Protein AF-A0AAE3E4F1-F1 (afdb_monomer_lite)

Secondary structure (DSSP, 8-state):
-HHHHHHHHHHHHGGGS-HHHHHHHHHHHHHHHHHHHHHHHHHHTTT-S----S---HHHHHHHHHGGG--HHHHHHHHHHHHHHHHHHHHHHHHHHHTT-------

Radius of gyration: 26.2 Å; chains: 1; bounding box: 54×23×84 Å

Structure (mmCIF, N/CA/C/O backbone):
data_AF-A0AAE3E4F1-F1
#
_entry.id   AF-A0AAE3E4F1-F1
#
loop_
_atom_site.group_PDB
_atom_site.id
_atom_site.type_symbol
_atom_site.label_atom_id
_atom_site.label_alt_id
_atom_site.label_comp_id
_atom_site.label_asym_id
_atom_site.label_entity_id
_atom_site.label_seq_id
_atom_site.pdbx_PDB_ins_code
_atom_site.Cartn_x
_atom_site.Cartn_y
_atom_site.Cartn_z
_atom_site.occupancy
_atom_site.B_iso_or_equiv
_atom_site.auth_seq_id
_atom_site.auth_comp_id
_atom_site.auth_asym_id
_atom_site.auth_atom_id
_atom_site.pdbx_PDB_model_num
ATOM 1 N N . MET A 1 1 ? -26.490 -8.070 -1.335 1.00 46.47 1 MET A N 1
ATOM 2 C CA . MET A 1 1 ? -26.951 -6.780 -0.746 1.00 46.47 1 MET A CA 1
ATOM 3 C C . MET A 1 1 ? -27.053 -6.776 0.787 1.00 46.47 1 MET A C 1
ATOM 5 O O . MET A 1 1 ? -26.709 -5.761 1.381 1.00 46.47 1 MET A O 1
ATOM 9 N N . GLN A 1 2 ? -27.479 -7.859 1.458 1.00 52.38 2 GLN A N 1
ATOM 10 C CA . GLN A 1 2 ? -27.654 -7.862 2.925 1.00 52.38 2 GLN A CA 1
ATOM 11 C C . GLN A 1 2 ? -26.363 -7.640 3.737 1.00 52.38 2 GLN A C 1
ATOM 13 O O . GLN A 1 2 ? -26.434 -7.023 4.800 1.00 52.38 2 GLN A O 1
ATOM 18 N N . GLN A 1 3 ? -25.192 -8.061 3.234 1.00 59.69 3 GLN A N 1
ATOM 19 C CA . GLN A 1 3 ? -23.931 -7.899 3.968 1.00 59.69 3 GLN A CA 1
ATOM 20 C C . GLN A 1 3 ? -23.564 -6.420 4.201 1.00 59.69 3 GLN A C 1
ATOM 22 O O . GLN A 1 3 ? -23.128 -6.020 5.273 1.00 59.69 3 GLN A O 1
ATOM 27 N N . LYS A 1 4 ? -23.856 -5.559 3.218 1.00 78.81 4 LYS A N 1
ATOM 28 C CA . LYS A 1 4 ? -23.601 -4.117 3.321 1.00 78.81 4 LYS A CA 1
ATOM 29 C C . LYS A 1 4 ? -24.459 -3.462 4.411 1.00 78.81 4 LYS A C 1
ATOM 31 O O . LYS A 1 4 ? -23.976 -2.578 5.109 1.00 78.81 4 LYS A O 1
ATOM 36 N N . ARG A 1 5 ? -25.707 -3.910 4.605 1.00 88.94 5 ARG A N 1
ATOM 37 C CA . ARG A 1 5 ? -26.654 -3.281 5.544 1.00 88.94 5 ARG A CA 1
ATOM 38 C C . ARG A 1 5 ? -26.190 -3.376 6.998 1.00 88.94 5 ARG A C 1
ATOM 40 O O . ARG A 1 5 ? -26.240 -2.373 7.701 1.00 88.94 5 ARG A O 1
ATOM 47 N N . HIS A 1 6 ? -25.738 -4.544 7.455 1.00 89.44 6 HIS A N 1
ATOM 48 C CA . HIS A 1 6 ? -25.327 -4.702 8.854 1.00 89.44 6 HIS A CA 1
ATOM 49 C C . HIS A 1 6 ? -24.048 -3.919 9.178 1.00 89.44 6 HIS A C 1
ATOM 51 O O . HIS A 1 6 ? -23.961 -3.336 10.255 1.00 89.44 6 HIS A O 1
ATOM 57 N N . ILE A 1 7 ? -23.108 -3.814 8.229 1.00 92.12 7 ILE A N 1
ATOM 58 C CA . ILE A 1 7 ? -21.902 -2.988 8.390 1.00 92.12 7 ILE A CA 1
ATOM 59 C C . ILE A 1 7 ? -22.283 -1.506 8.503 1.00 92.12 7 ILE A C 1
ATOM 61 O O . ILE A 1 7 ? -21.754 -0.812 9.366 1.00 92.12 7 ILE A O 1
ATOM 65 N N . GLN A 1 8 ? -23.231 -1.018 7.691 1.00 93.06 8 GLN A N 1
ATOM 66 C CA . GLN A 1 8 ? -23.697 0.374 7.783 1.00 93.06 8 GLN A CA 1
ATOM 67 C C . GLN A 1 8 ? -24.401 0.667 9.113 1.00 93.06 8 GLN A C 1
ATOM 69 O O . GLN A 1 8 ? -24.169 1.719 9.703 1.00 93.06 8 GLN A O 1
ATOM 74 N N . ILE A 1 9 ? -25.208 -0.274 9.617 1.00 95.00 9 ILE A N 1
ATOM 75 C CA . ILE A 1 9 ? -25.830 -0.159 10.945 1.00 95.00 9 ILE A CA 1
ATOM 76 C C . ILE A 1 9 ? -24.746 -0.079 12.027 1.00 95.00 9 ILE A C 1
ATOM 78 O O . ILE A 1 9 ? -24.769 0.833 12.853 1.00 95.00 9 ILE A O 1
ATOM 82 N N . LEU A 1 10 ? -23.761 -0.982 11.986 1.00 94.19 10 LEU A N 1
ATOM 83 C CA . LEU A 1 10 ? -22.651 -0.989 12.936 1.00 94.19 10 LEU A CA 1
ATOM 84 C C . LEU A 1 10 ? -21.856 0.326 12.881 1.00 94.19 10 LEU A C 1
ATOM 86 O O . LEU A 1 10 ? -21.601 0.939 13.915 1.00 94.19 10 LEU A O 1
ATOM 90 N N . LYS A 1 11 ? -21.539 0.819 11.681 1.00 95.00 11 LYS A N 1
ATOM 91 C CA . LYS A 1 11 ? -20.820 2.082 11.465 1.00 95.00 11 LYS A CA 1
ATOM 92 C C . LYS A 1 11 ? -21.590 3.291 12.008 1.00 95.00 11 LYS A C 1
ATOM 94 O O . LYS A 1 11 ? -21.001 4.115 12.704 1.00 95.00 11 LYS A O 1
ATOM 99 N N . ALA A 1 12 ? -22.898 3.369 11.753 1.00 96.75 12 ALA A N 1
ATOM 100 C CA . ALA A 1 12 ? -23.764 4.436 12.260 1.00 96.75 12 ALA A CA 1
ATOM 101 C C . ALA A 1 12 ? -23.918 4.405 13.790 1.00 96.75 12 ALA A C 1
ATOM 103 O O . ALA A 1 12 ? -24.140 5.442 14.409 1.00 96.75 12 ALA A O 1
ATOM 104 N N . SER A 1 13 ? -23.773 3.229 14.408 1.00 96.56 13 SER A N 1
ATOM 105 C CA . SER A 1 13 ? -23.870 3.070 15.861 1.00 96.56 13 SER A CA 1
ATOM 106 C C . SER A 1 13 ? -22.604 3.471 16.633 1.00 96.56 13 SER A C 1
ATOM 108 O O . SER A 1 13 ? -22.695 3.735 17.832 1.00 96.56 13 SER A O 1
ATOM 110 N N . LEU A 1 14 ? -21.442 3.582 15.969 1.00 96.69 14 LEU A N 1
ATOM 111 C CA . LEU A 1 14 ? -20.151 3.871 16.616 1.00 96.69 14 LEU A CA 1
ATOM 112 C C . LEU A 1 14 ? -20.159 5.105 17.543 1.00 96.69 14 LEU A C 1
ATOM 11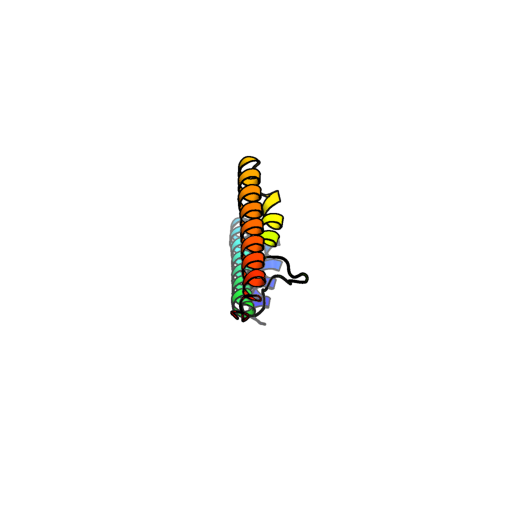4 O O . LEU A 1 14 ? -19.622 4.988 18.645 1.00 96.69 14 LEU A O 1
ATOM 118 N N . PRO A 1 15 ? -20.759 6.263 17.186 1.00 96.56 15 PRO A N 1
ATOM 119 C CA . PRO A 1 15 ? -20.757 7.446 18.055 1.00 96.56 15 PRO A CA 1
ATOM 120 C C . PRO A 1 15 ? -21.465 7.227 19.399 1.00 96.56 15 PRO A C 1
ATOM 122 O O . PRO A 1 15 ? -21.153 7.905 20.373 1.00 96.56 15 PRO A O 1
ATOM 125 N N . TYR A 1 16 ? -22.392 6.269 19.457 1.00 96.94 16 TYR A N 1
ATOM 126 C CA . TYR A 1 16 ? -23.217 5.977 20.631 1.00 96.94 16 TYR A CA 1
ATOM 127 C C . TYR A 1 16 ? -22.633 4.868 21.520 1.00 96.94 16 TYR A C 1
ATOM 129 O O . TYR A 1 16 ? -23.166 4.581 22.590 1.00 96.94 16 TYR A O 1
ATOM 137 N N . MET A 1 17 ? -21.538 4.230 21.099 1.00 96.38 17 MET A N 1
ATOM 138 C CA . MET A 1 17 ? -20.869 3.175 21.862 1.00 96.38 17 MET A CA 1
ATOM 139 C C . MET A 1 17 ? -19.895 3.747 22.895 1.00 96.38 17 MET A C 1
ATOM 141 O O . MET A 1 17 ? -19.260 4.774 22.666 1.00 96.38 17 MET A O 1
ATOM 145 N N . HIS A 1 18 ? -19.711 3.039 24.012 1.00 95.06 18 HIS A N 1
ATOM 146 C CA . HIS A 1 18 ? -18.678 3.342 25.008 1.00 95.06 18 HIS A CA 1
ATOM 147 C C . HIS A 1 18 ? -17.263 2.989 24.491 1.00 95.06 18 HIS A C 1
ATOM 149 O O . HIS A 1 18 ? -17.115 2.183 23.573 1.00 95.06 18 HIS A O 1
ATOM 155 N N . SER A 1 19 ? -16.214 3.602 25.056 1.00 92.50 19 SER A N 1
ATOM 156 C CA . SER A 1 19 ? -14.895 3.714 24.396 1.00 92.50 19 SER A CA 1
ATOM 157 C C . SER A 1 19 ? -14.219 2.394 23.977 1.00 92.50 19 SER A C 1
ATOM 159 O O . SER A 1 19 ? -13.847 2.297 22.809 1.00 92.50 19 SER A O 1
ATOM 161 N N . PRO A 1 20 ? -14.075 1.368 24.841 1.00 92.69 20 PRO A N 1
ATOM 162 C CA . PRO A 1 20 ? -13.434 0.106 24.454 1.00 92.69 20 PRO A CA 1
ATOM 163 C C . PRO A 1 20 ? -14.195 -0.646 23.354 1.00 92.69 20 PRO A C 1
ATOM 165 O O . PRO A 1 20 ? -13.594 -1.105 22.386 1.00 92.69 20 PRO A O 1
ATOM 168 N N . LEU A 1 21 ? -15.528 -0.717 23.459 1.00 94.88 21 LEU A N 1
ATOM 169 C CA . LEU A 1 21 ? -16.368 -1.359 22.446 1.00 94.88 21 LEU A CA 1
ATOM 170 C C . LEU A 1 21 ? -16.348 -0.590 21.125 1.00 94.88 21 LEU A C 1
ATOM 172 O O . LEU A 1 21 ? -16.250 -1.196 20.065 1.00 94.88 21 LEU A O 1
ATOM 176 N N . ARG A 1 22 ? -16.403 0.743 21.182 1.00 97.06 22 ARG A N 1
ATOM 177 C CA . ARG A 1 22 ? -16.329 1.602 19.997 1.00 97.06 22 ARG A CA 1
ATOM 178 C C . ARG A 1 22 ? -15.036 1.373 19.221 1.00 97.06 22 ARG A C 1
ATOM 180 O O . ARG A 1 22 ? -15.085 1.315 17.998 1.00 97.06 22 ARG A O 1
ATOM 187 N N . GLU A 1 23 ? -13.908 1.226 19.914 1.00 96.88 23 GLU A N 1
ATOM 188 C CA . GLU A 1 23 ? -12.616 0.965 19.276 1.00 96.88 23 GLU A CA 1
ATOM 189 C C . GLU A 1 23 ? -12.578 -0.416 18.616 1.00 96.88 23 GLU A C 1
ATOM 191 O O . GLU A 1 23 ? -12.252 -0.528 17.435 1.00 96.88 23 GLU A O 1
ATOM 196 N N . ALA A 1 24 ? -13.013 -1.455 19.335 1.00 96.25 24 ALA A N 1
ATOM 197 C CA . ALA A 1 24 ? -13.119 -2.802 18.782 1.00 96.25 24 ALA A CA 1
ATOM 198 C C . ALA A 1 24 ? -14.050 -2.843 17.554 1.00 96.25 24 ALA A C 1
ATOM 200 O O . ALA A 1 24 ? -13.676 -3.348 16.497 1.00 96.25 24 ALA A O 1
ATOM 201 N N . CYS A 1 25 ? -15.237 -2.237 17.646 1.00 96.31 25 CYS A N 1
ATOM 202 C CA . CYS A 1 25 ? -16.182 -2.160 16.534 1.00 96.31 25 CYS A CA 1
ATOM 203 C C . CYS A 1 25 ? -15.640 -1.328 15.363 1.00 96.31 25 CYS A C 1
ATOM 205 O O . CYS A 1 25 ? -15.896 -1.677 14.211 1.00 96.31 25 CYS A O 1
ATOM 207 N N . ARG A 1 26 ? -14.870 -0.262 15.621 1.00 96.56 26 ARG A N 1
ATOM 208 C CA . ARG A 1 26 ? -14.200 0.533 14.579 1.00 96.56 26 ARG A CA 1
ATOM 209 C C . ARG A 1 26 ? -13.213 -0.320 13.783 1.00 96.56 26 ARG A C 1
ATOM 211 O O . ARG A 1 26 ? -13.215 -0.247 12.555 1.00 96.56 26 ARG A O 1
ATOM 218 N N . ILE A 1 27 ? -12.429 -1.152 14.468 1.00 96.62 27 ILE A N 1
ATOM 219 C CA . ILE A 1 27 ? -11.517 -2.112 13.834 1.00 96.62 27 ILE A CA 1
ATOM 220 C C . ILE A 1 27 ? -12.310 -3.126 13.003 1.00 96.62 27 ILE A C 1
ATOM 222 O O . ILE A 1 27 ? -12.000 -3.314 11.828 1.00 96.62 27 ILE A O 1
ATOM 226 N N . CYS A 1 28 ? -13.378 -3.715 13.554 1.00 94.69 28 CYS A N 1
ATOM 227 C CA . CYS A 1 28 ? -14.222 -4.658 12.814 1.00 94.69 28 CYS A CA 1
ATOM 228 C C . CYS A 1 28 ? -14.802 -4.040 11.536 1.00 94.69 28 CYS A C 1
ATOM 230 O O . CYS A 1 28 ? -14.745 -4.659 10.479 1.00 94.69 28 CYS A O 1
ATOM 232 N N . VAL A 1 29 ? -15.321 -2.808 11.604 1.00 95.56 29 VAL A N 1
ATOM 233 C CA . VAL A 1 29 ? -15.843 -2.098 10.423 1.00 95.56 29 VAL A CA 1
ATO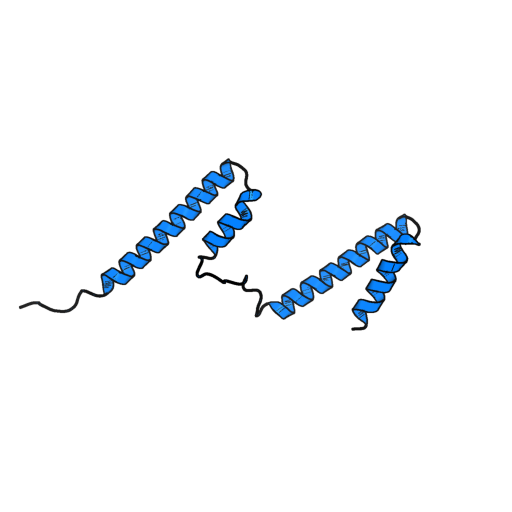M 234 C C . VAL A 1 29 ? -14.762 -1.949 9.352 1.00 95.56 29 VAL A C 1
ATOM 236 O O . VAL A 1 29 ? -15.032 -2.244 8.191 1.00 95.56 29 VAL A O 1
ATOM 239 N N . ARG A 1 30 ? -13.536 -1.553 9.723 1.00 95.94 30 ARG A N 1
ATOM 240 C CA . ARG A 1 30 ? -12.418 -1.453 8.770 1.00 95.94 30 ARG A CA 1
ATOM 241 C C . ARG A 1 30 ? -12.030 -2.799 8.175 1.00 95.94 30 ARG A C 1
ATOM 243 O O . ARG A 1 30 ? -11.782 -2.875 6.977 1.00 95.94 30 ARG A O 1
ATOM 250 N N . MET A 1 31 ? -12.033 -3.855 8.980 1.00 95.56 31 MET A N 1
ATOM 251 C CA . MET A 1 31 ? -11.740 -5.205 8.508 1.00 95.56 31 MET A CA 1
ATOM 252 C C . MET A 1 31 ? -12.781 -5.690 7.492 1.00 95.56 31 MET A C 1
ATOM 254 O O . MET A 1 31 ? -12.411 -6.236 6.458 1.00 95.56 31 MET A O 1
ATOM 258 N N . PHE A 1 32 ? -14.069 -5.419 7.722 1.00 92.38 32 PHE A N 1
ATOM 259 C CA . PHE A 1 32 ? -15.118 -5.746 6.755 1.00 92.38 32 PHE A CA 1
ATOM 260 C C . PHE A 1 32 ? -15.036 -4.913 5.468 1.00 92.38 32 PHE A C 1
ATOM 262 O O . PHE A 1 32 ? -15.284 -5.437 4.383 1.00 92.38 32 PHE A O 1
ATOM 269 N N . GLU A 1 33 ? -14.697 -3.623 5.567 1.00 91.38 33 GLU A N 1
ATOM 270 C CA . GLU A 1 33 ? -14.459 -2.772 4.392 1.00 91.38 33 GLU A CA 1
ATOM 271 C C . GLU A 1 33 ? -13.291 -3.311 3.552 1.00 91.38 33 GLU A C 1
ATOM 273 O O . GLU A 1 33 ? -13.415 -3.397 2.331 1.00 91.38 33 GLU A O 1
ATOM 278 N N . LEU A 1 34 ? -12.202 -3.741 4.200 1.00 92.94 34 LEU A N 1
ATOM 279 C CA . LEU A 1 34 ? -11.049 -4.348 3.536 1.00 92.94 34 LEU A CA 1
ATOM 280 C C . LEU A 1 34 ? -11.403 -5.678 2.863 1.00 92.94 34 LEU A C 1
ATOM 282 O O . LEU A 1 34 ? -11.105 -5.855 1.688 1.00 92.94 34 LEU A O 1
ATOM 286 N N . GLN A 1 35 ? -12.089 -6.584 3.567 1.00 90.81 35 GLN A N 1
ATOM 287 C CA . GLN A 1 35 ? -12.546 -7.856 2.991 1.00 90.81 35 GLN A CA 1
ATOM 288 C C . GLN A 1 35 ? -13.409 -7.639 1.745 1.00 90.81 35 GLN A C 1
ATOM 290 O O . GLN A 1 35 ? -13.278 -8.359 0.760 1.00 90.81 35 GLN A O 1
ATOM 295 N N . GLN A 1 36 ? -14.276 -6.625 1.767 1.00 87.44 36 GLN A N 1
ATOM 296 C CA . GLN A 1 36 ? -15.078 -6.281 0.601 1.00 87.44 36 GLN A CA 1
ATOM 297 C C . GLN A 1 36 ? -14.243 -5.684 -0.536 1.00 87.44 36 GLN A C 1
ATOM 299 O O . GLN A 1 36 ? -14.575 -5.929 -1.689 1.00 87.44 36 GLN A O 1
ATOM 304 N N . ALA A 1 37 ? -13.220 -4.878 -0.241 1.00 86.25 37 ALA A N 1
ATOM 305 C CA . ALA A 1 37 ? -12.322 -4.359 -1.268 1.00 86.25 37 ALA A CA 1
ATOM 306 C C . ALA A 1 37 ? -11.557 -5.501 -1.949 1.00 86.25 37 ALA A C 1
ATOM 308 O O . ALA A 1 37 ? -11.559 -5.568 -3.168 1.00 86.25 37 ALA A O 1
ATOM 309 N N . MET A 1 38 ? -11.008 -6.437 -1.170 1.00 87.50 38 MET A N 1
ATOM 310 C CA . MET A 1 38 ? -10.312 -7.618 -1.695 1.00 87.50 38 MET A CA 1
ATOM 311 C C . MET A 1 38 ? -11.213 -8.461 -2.600 1.00 87.50 38 MET A C 1
ATOM 313 O O . MET A 1 38 ? -10.836 -8.739 -3.725 1.00 87.50 38 MET A O 1
ATOM 317 N N . HIS A 1 39 ? -12.446 -8.752 -2.172 1.00 85.19 39 HIS A N 1
ATOM 318 C CA . HIS A 1 39 ? -13.395 -9.502 -3.003 1.00 85.19 39 HIS A CA 1
ATOM 319 C C . HIS A 1 39 ? -13.701 -8.813 -4.341 1.00 85.19 39 HIS A C 1
ATOM 321 O O . HIS A 1 39 ? -13.971 -9.484 -5.326 1.00 85.19 39 HIS A O 1
ATOM 327 N N . ARG A 1 40 ? -13.690 -7.473 -4.391 1.00 77.69 40 ARG A N 1
ATOM 328 C CA . ARG A 1 40 ? -13.870 -6.747 -5.658 1.00 77.69 40 ARG A CA 1
ATOM 329 C C . ARG A 1 40 ? -12.638 -6.843 -6.541 1.00 77.69 40 ARG A C 1
ATOM 331 O O . ARG A 1 40 ? -12.806 -6.958 -7.739 1.00 77.69 40 ARG A O 1
ATOM 338 N N . LEU A 1 41 ? -11.437 -6.804 -5.963 1.00 76.62 41 LEU A N 1
ATOM 339 C CA . LEU A 1 41 ? -10.197 -6.992 -6.719 1.00 76.62 41 LEU A CA 1
ATOM 340 C C . LEU A 1 41 ? -10.137 -8.395 -7.334 1.00 76.62 41 LEU A C 1
ATOM 342 O O . LEU A 1 41 ? -9.754 -8.516 -8.488 1.00 76.62 41 LEU A O 1
ATOM 346 N N . ASP A 1 42 ? -10.590 -9.417 -6.602 1.00 76.25 42 ASP A N 1
ATOM 347 C CA . ASP A 1 42 ? -10.692 -10.790 -7.115 1.00 76.25 42 ASP A CA 1
ATOM 348 C C . ASP A 1 42 ? -11.737 -10.907 -8.251 1.00 76.25 42 ASP A C 1
ATOM 350 O O . ASP A 1 42 ? -11.573 -11.697 -9.175 1.00 76.25 42 ASP A O 1
ATOM 354 N N . GLU A 1 43 ? -12.823 -10.123 -8.203 1.00 67.25 43 GLU A N 1
ATOM 355 C CA . GLU A 1 43 ? -13.835 -10.055 -9.275 1.00 67.25 43 GLU A CA 1
ATOM 356 C C . GLU A 1 43 ? -13.393 -9.182 -10.470 1.00 67.25 43 GLU A C 1
ATOM 358 O O . GLU A 1 43 ? -13.818 -9.423 -11.598 1.00 67.25 43 GLU A O 1
ATOM 363 N N . GLU A 1 44 ? -12.568 -8.158 -10.233 1.00 56.72 44 GLU A N 1
ATOM 364 C CA . GLU A 1 44 ? -12.090 -7.173 -11.216 1.00 56.72 44 GLU A CA 1
ATOM 365 C C . GLU A 1 44 ? -10.704 -7.516 -11.796 1.00 56.72 44 GLU A C 1
ATOM 367 O O . GLU A 1 44 ? -10.193 -6.744 -12.612 1.00 56.72 44 GLU A O 1
ATOM 372 N N . GLU A 1 45 ? -10.103 -8.659 -11.435 1.00 53.38 45 GLU A N 1
ATOM 373 C CA . GLU A 1 45 ? -8.778 -9.108 -11.912 1.00 53.38 45 GLU A CA 1
ATOM 374 C C . GLU A 1 45 ? -8.690 -9.184 -13.453 1.00 53.38 45 GLU A C 1
ATOM 376 O O . GLU A 1 45 ? -7.604 -9.109 -14.018 1.00 53.38 45 GLU A O 1
ATOM 381 N N . GLU A 1 46 ? -9.831 -9.228 -14.152 1.00 50.69 46 GLU A N 1
ATOM 382 C CA . GLU A 1 46 ? -9.914 -9.192 -15.619 1.00 50.69 46 GLU A CA 1
ATOM 383 C C . GLU A 1 46 ? -9.946 -7.763 -16.222 1.00 50.69 46 GLU A C 1
ATOM 385 O O . GLU A 1 46 ? -10.000 -7.613 -17.439 1.00 50.69 46 GLU A O 1
ATOM 390 N N . SER A 1 47 ? -9.917 -6.687 -15.417 1.00 50.97 47 SER A N 1
ATOM 391 C CA . SER A 1 47 ? -10.069 -5.305 -15.928 1.00 50.97 47 SER A CA 1
ATOM 392 C C . SER A 1 47 ? -9.304 -4.188 -15.204 1.00 50.97 47 SER A C 1
ATOM 394 O O . SER A 1 47 ? -9.368 -3.040 -15.645 1.00 50.97 47 SER A O 1
ATOM 396 N N . LEU A 1 48 ? -8.537 -4.475 -14.147 1.00 53.59 48 LEU A N 1
ATOM 397 C CA . LEU A 1 48 ? -7.666 -3.481 -13.496 1.00 53.59 48 LEU A CA 1
ATOM 398 C C . LEU A 1 48 ? -6.334 -3.295 -14.245 1.00 53.59 48 LEU A C 1
ATOM 400 O O . LEU A 1 48 ? -5.273 -3.142 -13.641 1.00 53.59 48 LEU A O 1
ATOM 404 N N . GLU A 1 49 ? -6.376 -3.265 -15.575 1.00 53.97 49 GLU A N 1
ATOM 405 C CA . GLU A 1 49 ? -5.325 -2.592 -16.326 1.00 53.97 49 GLU A CA 1
ATOM 406 C C . GLU A 1 49 ? -5.458 -1.104 -15.993 1.00 53.97 49 GLU A C 1
ATOM 408 O O . GLU A 1 49 ? -6.500 -0.490 -16.234 1.00 53.97 49 GLU A O 1
ATOM 413 N N . ALA A 1 50 ? -4.433 -0.520 -15.365 1.00 52.12 50 ALA A N 1
ATOM 414 C CA . ALA A 1 50 ? -4.379 0.921 -15.155 1.00 52.12 50 ALA A CA 1
ATOM 415 C C . ALA A 1 50 ? -4.668 1.579 -16.504 1.00 52.12 50 ALA A C 1
ATOM 417 O O . ALA A 1 50 ? -3.889 1.351 -17.420 1.00 52.12 50 ALA A O 1
ATOM 418 N N . CYS A 1 51 ? -5.797 2.296 -16.631 1.00 52.88 51 CYS A N 1
ATOM 419 C CA . CYS A 1 51 ? -6.301 2.858 -17.885 1.00 52.88 51 CYS A CA 1
ATOM 420 C C . CYS A 1 51 ? -5.160 3.450 -18.721 1.00 52.88 51 CYS A C 1
ATOM 422 O O . CYS A 1 51 ? -4.801 4.619 -18.552 1.00 52.88 51 CYS A O 1
ATOM 424 N N . SER A 1 52 ? -4.597 2.634 -19.610 1.00 49.53 52 SER A N 1
ATOM 425 C CA . SER A 1 52 ? -3.501 3.002 -20.487 1.00 49.53 52 SER A CA 1
ATOM 426 C C . SER A 1 52 ? -4.132 3.814 -21.599 1.00 49.53 52 SER A C 1
ATOM 428 O O . SER A 1 52 ? -4.583 3.291 -22.615 1.00 49.53 52 SER A O 1
ATOM 430 N N . LYS A 1 53 ? -4.320 5.107 -21.330 1.00 47.72 53 LYS A N 1
ATOM 431 C CA . LYS A 1 53 ? -4.803 6.055 -22.332 1.00 47.72 53 LYS A CA 1
ATOM 432 C C . LYS A 1 53 ? -3.693 6.534 -23.261 1.00 47.72 53 LYS A C 1
ATOM 434 O O . LYS A 1 53 ? -3.996 7.241 -24.209 1.00 47.72 53 LYS A O 1
ATOM 439 N N . ASP A 1 54 ? -2.463 6.105 -23.019 1.00 50.44 54 ASP A N 1
ATOM 440 C CA . ASP A 1 54 ? -1.306 6.358 -23.858 1.00 50.44 54 ASP A CA 1
ATOM 441 C C . ASP A 1 54 ? -0.444 5.099 -23.830 1.00 50.44 54 ASP A C 1
ATOM 443 O O . ASP A 1 54 ? -0.298 4.510 -22.763 1.00 50.44 54 ASP A O 1
ATOM 447 N N . ASP A 1 55 ? 0.132 4.716 -24.970 1.00 57.00 55 ASP A N 1
ATOM 448 C CA . ASP A 1 55 ? 1.112 3.637 -25.178 1.00 57.00 55 ASP A CA 1
ATOM 449 C C . ASP A 1 55 ? 2.421 3.830 -24.368 1.00 57.00 55 ASP A C 1
ATOM 451 O O . ASP A 1 55 ? 3.536 3.713 -24.878 1.00 57.00 55 ASP A O 1
ATOM 455 N N . GLN A 1 56 ? 2.317 4.200 -23.095 1.00 57.53 56 GLN A N 1
ATOM 456 C CA . GLN A 1 56 ? 3.430 4.397 -22.192 1.00 57.53 56 GLN A CA 1
ATOM 457 C C . GLN A 1 56 ? 3.872 3.052 -21.637 1.00 57.53 56 GLN A C 1
ATOM 459 O O . GLN A 1 56 ? 3.087 2.238 -21.152 1.00 57.53 56 GLN A O 1
ATOM 464 N N . ASP A 1 57 ? 5.180 2.839 -21.698 1.00 74.62 57 ASP A N 1
ATOM 465 C CA . ASP A 1 57 ? 5.845 1.704 -21.085 1.00 74.62 57 ASP A CA 1
ATOM 466 C C . ASP A 1 57 ? 5.464 1.586 -19.593 1.00 74.62 57 ASP A C 1
ATOM 468 O O . ASP A 1 57 ? 5.646 2.555 -18.847 1.00 74.62 57 ASP A O 1
ATOM 472 N N . PRO A 1 58 ? 4.990 0.414 -19.125 1.00 79.44 58 PRO A N 1
ATOM 473 C CA . PRO A 1 58 ? 4.580 0.217 -17.734 1.00 79.44 58 PRO A CA 1
ATOM 474 C C . PRO A 1 58 ? 5.659 0.590 -16.710 1.00 79.44 58 PRO A C 1
ATOM 476 O O . PRO A 1 58 ? 5.346 1.107 -15.638 1.00 79.44 58 PRO A O 1
ATOM 479 N N . LEU A 1 59 ? 6.936 0.371 -17.043 1.00 82.50 59 LEU A N 1
ATOM 480 C CA . LEU A 1 59 ? 8.059 0.747 -16.185 1.00 82.50 59 LEU A CA 1
ATOM 481 C C . LEU A 1 59 ? 8.223 2.272 -16.110 1.00 82.50 59 LEU A C 1
ATOM 483 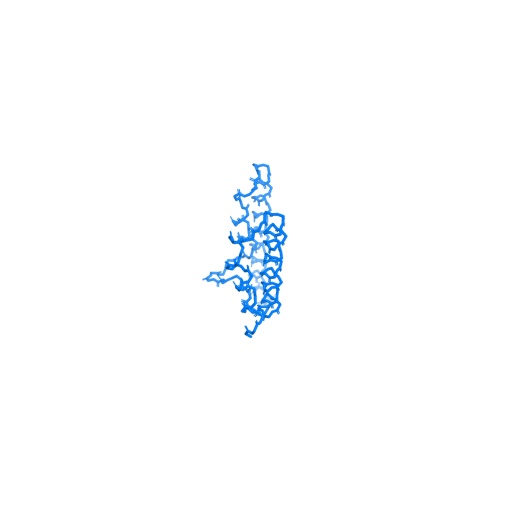O O . LEU A 1 59 ? 8.447 2.808 -15.027 1.00 82.50 59 LEU A O 1
ATOM 487 N N . THR A 1 60 ? 8.052 2.976 -17.228 1.00 82.38 60 THR A N 1
ATOM 488 C CA . THR A 1 60 ? 8.063 4.445 -17.267 1.00 82.38 60 THR A CA 1
ATOM 489 C C . THR A 1 60 ? 6.922 5.028 -16.429 1.00 82.38 60 THR A C 1
ATOM 491 O O . THR A 1 60 ? 7.173 5.884 -15.577 1.00 82.38 60 THR A O 1
ATOM 494 N N . GLY A 1 61 ? 5.698 4.509 -16.578 1.00 84.19 61 GLY A N 1
ATOM 495 C CA . GLY A 1 61 ? 4.555 4.906 -15.748 1.00 84.19 61 GLY A CA 1
ATOM 496 C C . GLY A 1 61 ? 4.804 4.679 -14.253 1.00 84.19 61 GLY A C 1
ATOM 497 O O . GLY A 1 61 ? 4.656 5.601 -13.451 1.00 84.19 61 GLY A O 1
ATOM 498 N N . LEU A 1 62 ? 5.278 3.483 -13.886 1.00 87.69 62 LEU A N 1
ATOM 499 C CA . LEU A 1 62 ? 5.620 3.138 -12.505 1.00 87.69 62 LEU A CA 1
ATOM 500 C C . LEU A 1 62 ? 6.692 4.072 -11.930 1.00 87.69 6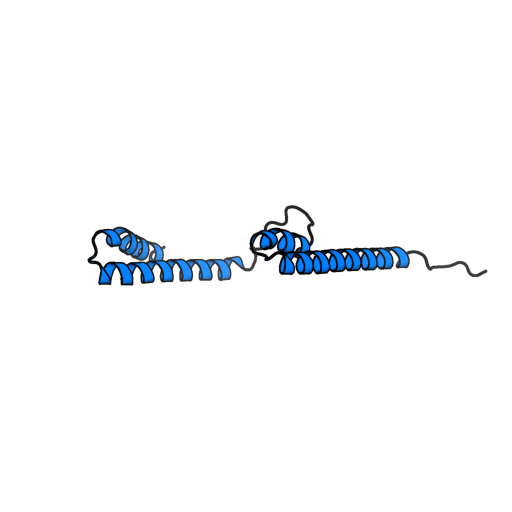2 LEU A C 1
ATOM 502 O O . LEU A 1 62 ? 6.525 4.588 -10.824 1.00 87.69 62 LEU A O 1
ATOM 506 N N . SER A 1 63 ? 7.775 4.309 -12.679 1.00 89.50 63 SER A N 1
ATOM 507 C CA . SER A 1 63 ? 8.893 5.152 -12.239 1.00 89.50 63 SER A CA 1
ATOM 508 C C . SER A 1 63 ? 8.438 6.575 -11.898 1.00 89.50 63 SER A C 1
ATOM 510 O O . SER A 1 63 ? 8.872 7.146 -10.896 1.00 89.50 63 SER A O 1
ATOM 512 N N . GLN A 1 64 ? 7.496 7.124 -12.669 1.00 88.94 64 GLN A N 1
ATOM 513 C CA . GLN A 1 64 ? 6.945 8.449 -12.420 1.00 88.94 64 GLN A CA 1
ATOM 514 C C . GLN A 1 64 ? 6.041 8.483 -11.181 1.00 88.94 64 GLN A C 1
ATOM 516 O O . GLN A 1 64 ? 6.105 9.445 -10.416 1.00 88.94 64 GLN A O 1
ATOM 521 N N . SER A 1 65 ? 5.229 7.446 -10.955 1.00 90.50 65 SER A N 1
ATOM 522 C CA . SER A 1 65 ? 4.317 7.376 -9.806 1.00 90.50 65 SER A CA 1
ATOM 523 C C . SER A 1 65 ? 5.031 7.209 -8.464 1.00 90.50 65 SER A C 1
ATOM 525 O O . SER A 1 65 ? 4.562 7.742 -7.464 1.00 90.50 65 SER A O 1
ATOM 527 N N . ILE A 1 66 ? 6.156 6.488 -8.413 1.00 94.06 66 ILE A N 1
ATOM 528 C CA . ILE A 1 66 ? 6.846 6.209 -7.139 1.00 94.06 66 ILE A CA 1
ATOM 529 C C . ILE A 1 66 ? 7.858 7.286 -6.732 1.00 94.06 66 ILE A C 1
ATOM 531 O O . ILE A 1 66 ? 8.302 7.301 -5.584 1.00 94.06 66 ILE A O 1
ATOM 535 N N . ARG A 1 67 ? 8.205 8.200 -7.648 1.00 95.00 67 ARG A N 1
ATOM 536 C CA . ARG A 1 67 ? 9.251 9.219 -7.466 1.00 95.00 67 ARG A CA 1
ATOM 537 C C . ARG A 1 67 ? 9.064 10.055 -6.193 1.00 95.00 67 ARG A C 1
ATOM 539 O O . ARG A 1 67 ? 10.046 10.378 -5.533 1.00 95.00 67 ARG A O 1
ATOM 546 N N . GLU A 1 68 ? 7.823 10.388 -5.830 1.00 95.75 68 GLU A N 1
ATOM 547 C CA . GLU A 1 68 ? 7.514 11.219 -4.652 1.00 95.75 68 GLU A CA 1
ATOM 548 C C . GLU A 1 68 ? 7.850 10.554 -3.305 1.00 95.75 68 GLU A C 1
ATOM 550 O O . GLU A 1 68 ? 8.011 11.245 -2.300 1.00 95.75 68 GLU A O 1
ATOM 555 N N . TYR A 1 69 ? 7.994 9.226 -3.285 1.00 96.06 69 TYR A N 1
ATOM 556 C CA . TYR A 1 69 ? 8.302 8.447 -2.083 1.00 96.06 69 TYR A CA 1
ATOM 557 C C . TYR A 1 69 ? 9.794 8.119 -1.947 1.00 96.06 69 TYR A C 1
ATOM 559 O O . TYR A 1 69 ? 10.212 7.598 -0.913 1.00 96.06 69 TYR A O 1
ATOM 567 N N . CYS A 1 70 ? 10.599 8.395 -2.977 1.00 96.25 70 CYS A N 1
ATOM 568 C CA . CYS A 1 70 ? 12.008 8.025 -3.019 1.00 96.25 70 CYS A CA 1
ATOM 569 C C . CYS A 1 70 ? 12.902 9.031 -2.281 1.00 96.25 70 CYS A C 1
ATOM 571 O O . CYS A 1 70 ? 12.739 10.249 -2.372 1.00 96.25 70 CYS A O 1
ATOM 573 N N . THR A 1 71 ? 13.931 8.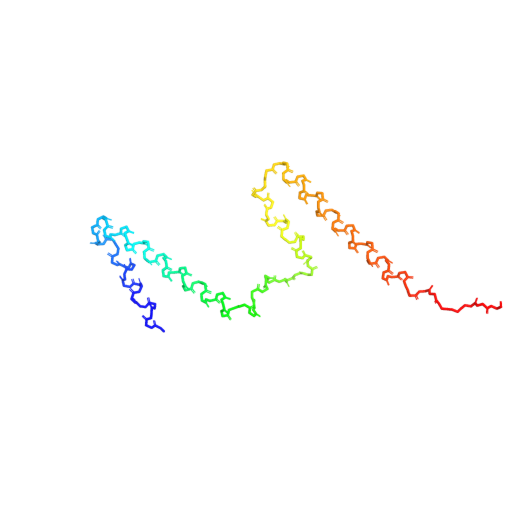517 -1.610 1.00 97.62 71 THR A N 1
ATOM 574 C CA . THR A 1 71 ? 15.064 9.320 -1.135 1.00 97.62 71 THR A CA 1
ATOM 575 C C . THR A 1 71 ? 15.940 9.789 -2.307 1.00 97.62 71 THR A C 1
ATOM 577 O O . THR A 1 71 ? 15.910 9.180 -3.377 1.00 97.62 71 THR A O 1
ATOM 580 N N . PRO A 1 72 ? 16.802 10.812 -2.133 1.00 97.50 72 PRO A N 1
ATOM 581 C CA . PRO A 1 72 ? 17.685 11.284 -3.207 1.00 97.50 72 PRO A CA 1
ATOM 582 C C . PRO A 1 72 ? 18.550 10.183 -3.840 1.00 97.50 72 PRO A C 1
ATOM 584 O O . PRO A 1 72 ? 18.691 10.123 -5.055 1.00 97.50 72 PRO A O 1
ATOM 587 N N . LYS A 1 73 ? 19.070 9.256 -3.027 1.00 96.88 73 LYS A N 1
ATOM 588 C CA . LYS A 1 73 ? 19.876 8.127 -3.514 1.00 96.88 73 LYS A CA 1
ATOM 589 C C . LYS A 1 73 ? 19.044 7.108 -4.304 1.00 96.88 73 LYS A C 1
ATOM 591 O O . LYS A 1 73 ? 19.520 6.518 -5.274 1.00 96.88 73 LYS A O 1
ATOM 596 N N . GLU A 1 74 ? 17.804 6.878 -3.882 1.00 97.44 74 GLU A N 1
ATOM 597 C CA . GLU A 1 74 ? 16.875 5.999 -4.598 1.00 97.44 74 GLU A CA 1
ATOM 598 C C . GLU A 1 74 ? 16.423 6.632 -5.913 1.00 97.44 74 GLU A C 1
ATOM 600 O O . GLU A 1 74 ? 16.305 5.914 -6.897 1.00 97.44 74 GLU A O 1
ATOM 605 N N . LEU A 1 75 ? 16.265 7.959 -5.965 1.00 97.00 75 LEU A N 1
ATOM 606 C CA . LEU A 1 75 ? 15.978 8.695 -7.199 1.00 97.00 75 LEU A CA 1
ATOM 607 C C . LEU A 1 75 ? 17.092 8.540 -8.234 1.00 97.00 75 LEU A C 1
ATOM 609 O O . LEU A 1 75 ? 16.805 8.209 -9.377 1.00 97.00 75 LEU A O 1
ATOM 613 N N . GLU A 1 76 ? 18.356 8.689 -7.832 1.00 96.75 76 GLU A N 1
ATOM 614 C CA . GLU A 1 76 ? 19.499 8.460 -8.730 1.00 96.75 76 GLU A CA 1
ATOM 615 C C . GLU A 1 76 ? 19.509 7.029 -9.289 1.00 96.75 76 GLU A C 1
ATOM 617 O O . GLU A 1 76 ? 19.773 6.803 -10.471 1.00 96.75 76 GLU A O 1
ATOM 622 N N . THR A 1 77 ? 19.187 6.051 -8.438 1.00 95.56 77 THR A N 1
ATOM 623 C CA . THR A 1 77 ? 19.102 4.639 -8.835 1.00 95.56 77 THR A CA 1
ATOM 624 C C . THR A 1 77 ? 17.923 4.406 -9.785 1.00 95.56 77 THR A C 1
ATOM 626 O O . THR A 1 77 ? 18.064 3.712 -10.792 1.00 95.56 77 THR A O 1
ATOM 629 N N . LEU A 1 78 ? 16.772 5.012 -9.495 1.00 95.19 78 LEU A N 1
ATOM 630 C CA . LEU A 1 78 ? 15.560 4.935 -10.304 1.00 95.19 78 LEU A CA 1
ATOM 631 C C . LEU A 1 78 ? 15.774 5.559 -11.688 1.00 95.19 78 LEU A C 1
ATOM 633 O O . LEU A 1 78 ? 15.408 4.951 -12.694 1.00 95.19 78 LEU A O 1
ATOM 637 N N . ASP A 1 79 ? 16.420 6.724 -11.754 1.00 94.44 79 ASP A N 1
ATOM 638 C CA . ASP A 1 79 ? 16.777 7.397 -13.003 1.00 94.44 79 ASP A CA 1
ATOM 639 C C . ASP A 1 79 ? 17.751 6.543 -13.826 1.00 94.44 79 ASP A C 1
ATOM 641 O O . ASP A 1 79 ? 17.562 6.364 -15.029 1.00 94.44 79 ASP A O 1
ATOM 645 N N . MET A 1 80 ? 18.757 5.940 -13.185 1.00 94.81 80 MET A N 1
ATOM 646 C CA . MET A 1 80 ? 19.702 5.043 -13.855 1.00 94.81 80 MET A CA 1
ATOM 647 C C . MET A 1 80 ? 19.001 3.834 -14.489 1.00 94.81 80 MET A C 1
ATOM 649 O O . MET A 1 80 ? 19.243 3.528 -15.658 1.00 94.81 80 MET A O 1
ATOM 653 N N . VAL A 1 81 ? 18.124 3.157 -13.741 1.00 93.00 81 VAL A N 1
ATOM 654 C CA . VAL A 1 81 ? 17.390 1.978 -14.227 1.00 93.00 81 VAL A CA 1
ATOM 655 C C . VAL A 1 81 ? 16.417 2.353 -15.343 1.00 93.00 81 VAL A C 1
ATOM 657 O O . VAL A 1 81 ? 16.356 1.654 -16.354 1.00 93.00 81 VAL A O 1
ATOM 660 N N . THR A 1 82 ? 15.699 3.469 -15.197 1.00 90.69 82 THR A N 1
ATOM 661 C CA . THR A 1 82 ? 14.738 3.944 -16.206 1.00 90.69 82 THR A CA 1
ATOM 662 C C . THR A 1 82 ? 15.453 4.288 -17.512 1.00 90.69 82 THR A C 1
ATOM 664 O O . THR A 1 82 ? 15.043 3.832 -18.579 1.00 90.69 82 THR A O 1
ATOM 667 N N . ASN A 1 83 ? 16.584 4.994 -17.431 1.00 91.56 83 ASN A N 1
ATOM 668 C CA . ASN A 1 83 ? 17.411 5.308 -18.594 1.00 91.56 83 ASN A CA 1
ATOM 669 C C . ASN A 1 83 ? 17.950 4.037 -19.263 1.00 91.56 83 ASN A C 1
ATOM 671 O O . ASN A 1 83 ? 17.867 3.900 -20.481 1.00 91.56 83 ASN A O 1
ATOM 675 N N . LEU A 1 84 ? 18.464 3.078 -18.487 1.00 93.06 84 LEU A N 1
ATOM 676 C CA . LEU A 1 84 ? 18.968 1.814 -19.029 1.00 93.06 84 LEU A CA 1
ATOM 677 C C . LEU A 1 84 ? 17.869 1.021 -19.750 1.00 93.06 84 LEU A C 1
ATOM 679 O O . LEU A 1 84 ? 18.107 0.481 -20.830 1.00 93.06 84 LEU A O 1
ATOM 683 N N . ALA A 1 85 ? 16.664 0.974 -19.182 1.00 89.25 85 ALA A N 1
ATOM 684 C CA . ALA A 1 85 ? 15.527 0.296 -19.790 1.00 89.25 85 ALA A CA 1
ATOM 685 C C . ALA A 1 85 ? 15.079 0.966 -21.099 1.00 89.25 85 ALA A C 1
ATOM 687 O O . ALA A 1 85 ? 14.805 0.272 -22.079 1.00 89.25 85 ALA A O 1
ATOM 688 N N . GLN A 1 86 ? 15.065 2.302 -21.148 1.00 87.94 86 GLN A N 1
ATOM 689 C CA . GLN A 1 86 ? 14.799 3.055 -22.377 1.00 87.94 86 GLN A CA 1
ATOM 690 C C . GLN A 1 86 ? 15.859 2.776 -23.448 1.00 87.94 86 GLN A C 1
ATOM 692 O O . GLN A 1 86 ? 15.512 2.503 -24.594 1.00 87.94 86 GLN A O 1
ATOM 697 N N . MET A 1 87 ? 17.143 2.755 -23.079 1.00 90.00 87 MET A N 1
ATOM 698 C CA . MET A 1 87 ? 18.212 2.409 -24.021 1.00 90.00 87 MET A CA 1
ATOM 699 C C . MET A 1 87 ? 18.049 0.982 -24.555 1.00 90.00 87 MET A C 1
ATOM 701 O O . MET A 1 87 ? 18.132 0.766 -25.760 1.00 90.00 87 MET A O 1
ATOM 705 N N . ALA A 1 88 ? 17.770 0.005 -23.688 1.00 89.81 88 ALA A N 1
ATOM 706 C CA . ALA A 1 88 ? 17.560 -1.383 -24.098 1.00 89.81 88 ALA A CA 1
ATOM 707 C C . ALA A 1 88 ? 16.376 -1.546 -25.071 1.00 89.81 88 ALA A C 1
ATOM 709 O O . ALA A 1 88 ? 16.434 -2.380 -25.975 1.00 89.81 88 ALA A O 1
ATOM 710 N N . ARG A 1 89 ? 15.318 -0.740 -24.909 1.00 86.12 89 ARG A N 1
ATOM 711 C CA . ARG A 1 89 ? 14.185 -0.679 -25.845 1.00 86.12 89 ARG A CA 1
ATOM 712 C C . ARG A 1 89 ? 14.622 -0.160 -27.217 1.00 86.12 89 ARG A C 1
ATOM 714 O O . ARG A 1 89 ? 14.398 -0.852 -28.205 1.00 86.12 89 ARG A O 1
ATOM 721 N N . LEU A 1 90 ? 15.341 0.964 -27.257 1.00 87.88 90 LEU A N 1
ATOM 722 C CA . LEU A 1 90 ? 15.867 1.544 -28.501 1.00 87.88 90 LEU A CA 1
ATOM 723 C C . LEU A 1 90 ? 16.804 0.582 -29.251 1.00 87.88 90 LEU A C 1
ATOM 725 O O . LEU A 1 90 ? 16.726 0.469 -30.471 1.00 87.88 90 LEU A O 1
ATOM 729 N N . TYR A 1 91 ? 17.666 -0.154 -28.538 1.00 88.81 91 TYR A N 1
ATOM 730 C CA . TYR A 1 91 ? 18.530 -1.169 -29.158 1.00 88.81 91 TYR A CA 1
ATOM 731 C C . TYR A 1 91 ? 17.728 -2.300 -29.812 1.00 88.81 91 TYR A C 1
ATOM 733 O O . TYR A 1 91 ? 18.050 -2.720 -30.921 1.00 88.81 91 TYR A O 1
ATOM 741 N N . ARG A 1 92 ? 16.663 -2.774 -29.154 1.00 87.69 92 ARG A N 1
ATOM 742 C CA . ARG A 1 92 ? 15.788 -3.820 -29.700 1.00 87.69 92 ARG A CA 1
ATOM 743 C C . ARG A 1 92 ? 15.034 -3.340 -30.942 1.00 87.69 92 ARG A C 1
ATOM 745 O O . ARG A 1 92 ? 14.888 -4.101 -31.895 1.00 87.69 92 ARG A O 1
ATOM 752 N N . GLU A 1 93 ? 14.564 -2.096 -30.932 1.00 86.94 93 GLU A N 1
ATOM 753 C CA . GLU A 1 93 ? 13.915 -1.465 -32.088 1.00 86.94 93 GLU A CA 1
ATOM 754 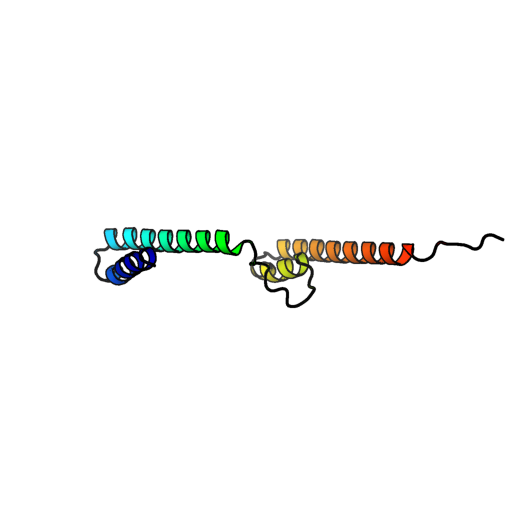C C . GLU A 1 93 ? 14.889 -1.355 -33.271 1.00 86.94 93 GLU A C 1
ATOM 756 O O . GLU A 1 93 ? 14.557 -1.771 -34.379 1.00 86.94 93 GLU A O 1
ATOM 761 N N . TYR A 1 94 ? 16.132 -0.928 -33.023 1.00 86.06 94 TYR A N 1
ATOM 762 C CA . TYR A 1 94 ? 17.177 -0.857 -34.047 1.00 86.06 94 TYR A CA 1
ATOM 763 C C . TYR A 1 94 ? 17.499 -2.224 -34.680 1.00 86.06 94 TYR A C 1
ATOM 765 O O . TYR A 1 94 ? 17.603 -2.335 -35.903 1.00 86.06 94 TYR A O 1
ATOM 773 N N . GLU A 1 95 ? 17.625 -3.287 -33.877 1.00 85.25 95 GLU A N 1
ATOM 774 C CA . GLU A 1 95 ? 17.831 -4.652 -34.390 1.00 85.25 95 GLU A CA 1
ATOM 775 C C . GLU A 1 95 ? 16.622 -5.166 -35.188 1.00 85.25 95 GLU A C 1
ATOM 777 O O . GLU A 1 95 ? 16.790 -5.845 -36.205 1.00 85.25 95 GLU A O 1
ATOM 782 N N . SER A 1 96 ? 15.405 -4.809 -34.767 1.00 78.12 96 SER A N 1
ATOM 783 C CA . SER A 1 96 ? 14.168 -5.162 -35.468 1.00 78.12 96 SER A CA 1
ATOM 784 C C . SER A 1 96 ? 14.061 -4.491 -36.842 1.00 78.12 96 SER A C 1
ATOM 786 O O . SER A 1 96 ? 13.549 -5.099 -37.782 1.00 78.12 96 SER A O 1
ATOM 788 N N . GLU A 1 97 ? 14.546 -3.257 -36.987 1.00 67.44 97 GLU A N 1
ATOM 789 C CA . GLU A 1 97 ? 14.569 -2.534 -38.266 1.00 67.44 97 GLU A CA 1
ATOM 790 C C . GLU A 1 97 ? 15.742 -2.968 -39.169 1.00 67.44 97 GLU A C 1
ATOM 792 O O . GLU A 1 97 ? 15.613 -3.002 -40.397 1.00 67.44 97 GLU A O 1
ATOM 797 N N . GLY A 1 98 ? 16.871 -3.377 -38.578 1.00 58.62 98 GLY A N 1
ATOM 798 C CA . GLY A 1 98 ? 18.059 -3.866 -39.288 1.00 58.62 98 GLY A CA 1
ATOM 799 C C . GLY A 1 98 ? 17.903 -5.240 -39.958 1.00 58.62 98 GLY A C 1
ATOM 800 O O . GLY A 1 98 ? 18.670 -5.567 -40.864 1.00 58.62 98 GLY A O 1
ATOM 801 N N . GLY A 1 99 ? 16.898 -6.034 -39.572 1.00 50.66 99 GLY A N 1
ATOM 802 C CA . GLY A 1 99 ? 16.622 -7.364 -40.136 1.00 50.66 99 GLY A CA 1
ATOM 803 C C . GLY A 1 99 ? 15.893 -7.380 -41.489 1.00 50.66 99 GLY A C 1
ATOM 804 O O . GLY A 1 99 ? 15.794 -8.434 -42.112 1.00 50.66 99 GLY A O 1
ATOM 805 N N . ALA A 1 100 ? 15.396 -6.238 -41.981 1.00 50.88 100 ALA A N 1
ATOM 806 C CA . ALA A 1 100 ? 14.570 -6.175 -43.196 1.00 50.88 100 ALA A CA 1
ATOM 807 C C . ALA A 1 100 ? 15.350 -5.934 -44.507 1.00 50.88 100 ALA A C 1
ATOM 809 O O . ALA A 1 100 ? 14.733 -5.785 -45.563 1.00 50.88 100 ALA A O 1
ATOM 810 N N . LYS A 1 101 ? 16.691 -5.877 -44.482 1.00 51.47 101 LYS A N 1
ATOM 811 C CA . LYS A 1 101 ? 17.514 -5.665 -45.690 1.00 51.47 101 LYS A CA 1
ATOM 812 C C . LYS A 1 101 ? 18.729 -6.588 -45.758 1.00 51.47 101 LYS A C 1
ATOM 814 O O . LYS A 1 101 ? 19.868 -6.131 -45.789 1.00 51.47 101 LYS A O 1
ATOM 819 N N . HIS A 1 102 ? 18.491 -7.892 -45.832 1.00 49.94 102 HIS A N 1
ATOM 820 C CA . HIS A 1 102 ? 19.497 -8.819 -46.348 1.00 49.94 102 HIS A CA 1
ATOM 821 C C . HIS A 1 102 ? 18.843 -9.920 -47.184 1.00 49.94 102 HIS A C 1
ATOM 823 O O . HIS A 1 102 ? 18.708 -11.062 -46.757 1.00 49.94 102 HIS A O 1
ATOM 829 N N . ASN A 1 103 ? 18.417 -9.567 -48.392 1.00 47.75 103 ASN A N 1
ATOM 830 C CA . ASN A 1 103 ? 18.107 -10.535 -49.430 1.00 47.75 103 ASN A CA 1
ATOM 831 C C . ASN A 1 103 ? 18.489 -9.990 -50.811 1.00 47.75 103 ASN A C 1
ATOM 833 O O . ASN A 1 103 ? 17.973 -8.975 -51.268 1.00 47.75 103 ASN A O 1
ATOM 837 N N . ASP A 1 104 ? 19.405 -10.747 -51.416 1.00 51.28 104 ASP A N 1
ATOM 838 C CA . ASP A 1 104 ? 19.745 -10.867 -52.832 1.00 51.28 104 ASP A CA 1
ATOM 839 C C . ASP A 1 104 ? 20.320 -9.652 -53.569 1.00 51.28 104 ASP A C 1
ATOM 841 O O . ASP A 1 104 ? 19.593 -8.810 -54.086 1.00 51.28 104 ASP A O 1
ATOM 845 N N . ASN A 1 105 ? 21.652 -9.654 -53.729 1.00 47.06 105 ASN A N 1
ATOM 846 C CA . ASN A 1 105 ? 22.247 -9.632 -55.071 1.00 47.06 105 ASN A CA 1
ATOM 847 C C . ASN A 1 105 ? 23.723 -10.091 -55.028 1.00 47.06 105 ASN A C 1
ATOM 849 O O . ASN A 1 105 ? 24.640 -9.275 -54.922 1.00 47.06 105 ASN A O 1
ATOM 853 N N . THR A 1 106 ? 23.964 -11.401 -55.117 1.00 42.97 106 THR A N 1
ATOM 854 C CA . THR A 1 106 ? 25.260 -11.931 -55.574 1.00 42.97 106 THR A CA 1
ATOM 855 C C . THR A 1 106 ? 25.130 -12.215 -57.067 1.00 42.97 106 THR A C 1
ATOM 857 O O . THR A 1 106 ? 24.405 -13.126 -57.459 1.00 42.97 106 THR A O 1
ATOM 860 N N . ILE A 1 107 ? 25.793 -11.387 -57.882 1.00 48.12 107 ILE A N 1
ATOM 861 C CA . ILE A 1 107 ? 26.173 -11.727 -59.262 1.00 48.12 107 ILE A CA 1
ATOM 862 C C . ILE A 1 107 ? 27.440 -12.576 -59.194 1.00 48.12 107 ILE A C 1
ATOM 864 O O . ILE A 1 107 ? 28.338 -12.189 -58.410 1.00 48.12 107 ILE A O 1
#

Foldseek 3Di:
DVVVVVLVVLVVCLVVDDDVVSVVSVVVSVVSVVVVVVVVCVVCVVPPPPPCPDPDDPLRVVLVVCCVVDDPVVNVVSVVVVVVVVVVVVVVVVVVVVPPPDDDDDD

Organism: NCBI:txid2981768

Sequence (107 aa):
MQQKRHIQILKASLPYMHSPLREACRICVRMFELQQAMHRLDEEEESLEACSKDDQDPLTGLSQSIREYCTPKELETLDMVTNLAQMARLYREYESEGGAKHNDNTI

pLDDT: mean 81.1, std 17.81, range [42.97, 97.62]